Protein AF-A0A7Z2VZN0-F1 (afdb_monomer_lite)

Organism: NCBI:txid2728020

Radius of gyration: 28.48 Å; chains: 1; bounding box: 87×24×60 Å

Structure (mmCIF, N/CA/C/O backbone):
data_AF-A0A7Z2VZN0-F1
#
_entry.id   AF-A0A7Z2VZN0-F1
#
loop_
_atom_site.group_PDB
_atom_site.id
_atom_site.type_symbol
_atom_site.l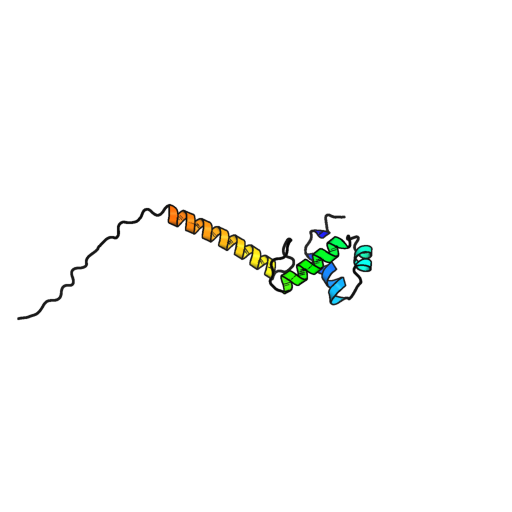abel_atom_id
_atom_site.label_alt_id
_atom_site.label_comp_id
_atom_site.label_asym_id
_atom_site.label_entity_id
_atom_site.label_seq_id
_atom_site.pdbx_PDB_ins_code
_atom_site.Cartn_x
_atom_site.Cartn_y
_atom_site.Cartn_z
_atom_site.occupancy
_atom_site.B_iso_or_equiv
_atom_site.auth_seq_id
_atom_site.auth_comp_id
_atom_site.auth_asym_id
_atom_site.auth_atom_id
_atom_site.pdbx_PDB_model_num
ATOM 1 N N . MET A 1 1 ? -19.571 9.594 -0.147 1.00 53.66 1 MET A N 1
ATOM 2 C CA . MET A 1 1 ? -18.312 9.443 0.620 1.00 53.66 1 MET A CA 1
ATOM 3 C C . MET A 1 1 ? -17.351 8.362 0.098 1.00 53.66 1 MET A C 1
ATOM 5 O O . MET A 1 1 ? -16.167 8.463 0.378 1.00 53.66 1 MET A O 1
ATOM 9 N N . LYS A 1 2 ? -17.766 7.440 -0.797 1.00 51.94 2 LYS A N 1
ATOM 10 C CA . LYS A 1 2 ? -16.884 6.445 -1.471 1.00 51.94 2 LYS A CA 1
ATOM 11 C C .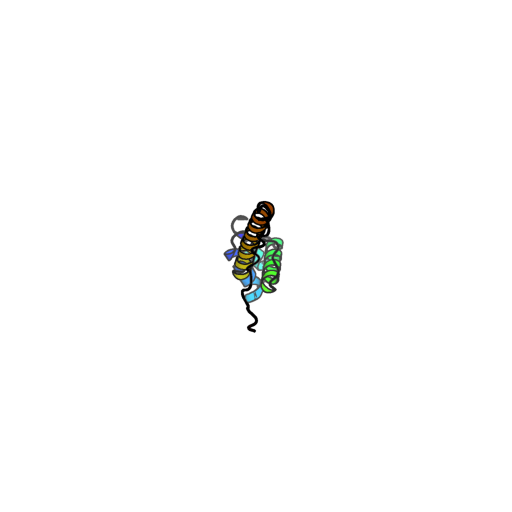 LYS A 1 2 ? -15.640 7.006 -2.201 1.00 51.94 2 LYS A C 1
ATOM 13 O O . LYS A 1 2 ? -14.748 6.241 -2.549 1.00 51.94 2 LYS A O 1
ATOM 18 N N . LYS A 1 3 ? -15.571 8.322 -2.442 1.00 55.47 3 LYS A N 1
ATOM 19 C CA . LYS A 1 3 ? -14.472 8.985 -3.168 1.00 55.47 3 LYS A CA 1
ATOM 20 C C . LYS A 1 3 ? -13.186 9.117 -2.332 1.00 55.47 3 LYS A C 1
ATOM 22 O O . LYS A 1 3 ? -12.102 9.099 -2.901 1.00 55.47 3 LYS A O 1
ATOM 27 N N . TYR A 1 4 ? -13.289 9.189 -1.000 1.00 61.59 4 TYR A N 1
ATOM 28 C CA . TYR A 1 4 ? -12.139 9.442 -0.118 1.00 61.59 4 TYR A CA 1
ATOM 29 C C . TYR A 1 4 ? -11.331 8.182 0.215 1.00 61.59 4 TYR A C 1
ATOM 31 O O . TYR A 1 4 ? -10.125 8.276 0.410 1.00 61.59 4 TYR A O 1
ATOM 39 N N . PHE A 1 5 ? -11.946 6.993 0.160 1.00 65.50 5 PHE A N 1
ATOM 40 C CA . PHE A 1 5 ? -11.242 5.726 0.404 1.00 65.50 5 PHE A CA 1
ATOM 41 C C . PHE A 1 5 ? -10.210 5.373 -0.676 1.00 65.50 5 PHE A C 1
ATOM 43 O O . PHE A 1 5 ? -9.383 4.493 -0.477 1.00 65.50 5 PHE A O 1
ATOM 50 N N . SER A 1 6 ? -10.225 6.051 -1.826 1.00 69.81 6 SER A N 1
ATOM 51 C CA . SER A 1 6 ? -9.164 5.885 -2.827 1.00 69.81 6 SER A CA 1
ATOM 52 C C . SER A 1 6 ? -7.878 6.622 -2.445 1.00 69.81 6 SER A C 1
ATOM 54 O O . SER A 1 6 ? -6.828 6.306 -2.995 1.00 69.81 6 SER A O 1
ATOM 56 N N . GLN A 1 7 ? -7.930 7.561 -1.490 1.00 80.50 7 GLN A N 1
ATOM 57 C CA . GLN A 1 7 ? -6.729 8.226 -1.002 1.00 80.50 7 GLN A CA 1
ATOM 58 C C . GLN A 1 7 ? -5.898 7.289 -0.131 1.00 80.50 7 GLN A C 1
ATOM 60 O O . GLN A 1 7 ? -6.382 6.663 0.811 1.00 80.50 7 GLN A O 1
ATOM 65 N N . ARG A 1 8 ? -4.606 7.238 -0.441 1.00 83.62 8 ARG A N 1
ATOM 66 C CA . ARG A 1 8 ? -3.628 6.400 0.247 1.00 83.62 8 ARG A CA 1
ATOM 67 C C . ARG A 1 8 ? -3.501 6.732 1.735 1.00 83.62 8 ARG A C 1
ATOM 69 O O . ARG A 1 8 ? -3.483 5.820 2.551 1.00 83.62 8 ARG A O 1
ATOM 76 N N . SER A 1 9 ? -3.457 8.018 2.079 1.00 84.12 9 SER A N 1
ATOM 77 C CA . SER A 1 9 ? -3.393 8.496 3.467 1.00 84.12 9 SER A CA 1
ATOM 78 C C . SER A 1 9 ? -4.544 7.949 4.311 1.00 84.12 9 SER A C 1
ATOM 80 O O . SER A 1 9 ? -4.333 7.476 5.420 1.00 84.12 9 SER A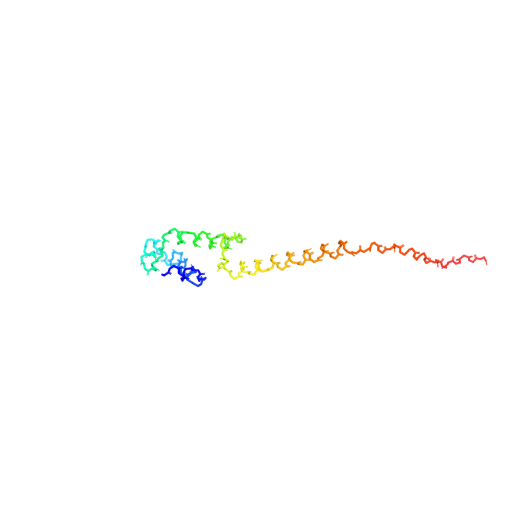 O 1
ATOM 82 N N . PHE A 1 10 ? -5.749 7.928 3.744 1.00 87.00 10 PHE A N 1
ATOM 83 C CA . PHE A 1 10 ? -6.934 7.410 4.416 1.00 87.00 10 PHE A CA 1
ATOM 84 C C . PHE A 1 10 ? -6.867 5.892 4.634 1.00 87.00 10 PHE A C 1
ATOM 86 O O . PHE A 1 10 ? -7.197 5.399 5.706 1.00 87.00 10 PHE A O 1
ATOM 93 N N . LYS A 1 11 ? -6.383 5.144 3.638 1.00 88.31 11 LYS A N 1
ATOM 94 C CA . LYS A 1 11 ? -6.156 3.696 3.754 1.00 88.31 11 LYS A CA 1
ATOM 95 C C . LYS A 1 11 ? -5.106 3.349 4.815 1.00 88.31 11 LYS A C 1
ATOM 97 O O . LYS A 1 11 ? -5.309 2.414 5.582 1.00 88.31 11 LYS A O 1
ATOM 102 N N . LEU A 1 12 ? -4.017 4.115 4.886 1.00 90.56 12 LEU A N 1
ATOM 103 C CA . LEU A 1 12 ? -2.988 3.936 5.913 1.00 90.56 12 LEU A CA 1
ATOM 104 C C . LEU A 1 12 ? -3.527 4.230 7.315 1.00 90.56 12 LEU A C 1
ATOM 106 O O . LEU A 1 12 ? -3.248 3.465 8.231 1.00 90.56 12 LEU A O 1
ATOM 110 N N . GLU A 1 13 ? -4.352 5.267 7.478 1.00 91.38 13 GLU A N 1
ATOM 111 C CA . GLU A 1 13 ? -4.964 5.580 8.775 1.00 91.38 13 GLU A CA 1
ATOM 112 C C . GLU A 1 13 ? -5.882 4.453 9.267 1.00 91.38 13 GLU A C 1
ATOM 114 O O . GLU A 1 13 ? -5.814 4.057 10.428 1.00 91.38 13 GLU A O 1
ATOM 119 N N . VAL A 1 14 ? -6.679 3.861 8.374 1.00 92.56 14 VAL A N 1
ATOM 120 C CA . VAL A 1 14 ? -7.518 2.694 8.696 1.00 92.56 14 VAL A CA 1
ATOM 121 C C . VAL A 1 14 ? -6.672 1.516 9.179 1.00 92.56 14 VAL A C 1
ATOM 123 O O . VAL A 1 14 ? -7.012 0.875 10.174 1.00 92.56 14 VAL A O 1
ATOM 126 N N . VAL A 1 15 ? -5.564 1.229 8.492 1.00 92.88 15 VAL A N 1
ATOM 127 C CA . VAL A 1 15 ? -4.638 0.165 8.898 1.00 92.88 15 VAL A CA 1
ATOM 128 C C . VAL A 1 15 ? -4.028 0.484 10.263 1.00 92.88 15 VAL A C 1
ATOM 130 O O . VAL A 1 15 ? -4.023 -0.389 11.128 1.00 92.88 15 VAL A O 1
ATOM 133 N N . ARG A 1 16 ? -3.602 1.731 10.491 1.00 93.38 16 ARG A N 1
ATOM 134 C CA . ARG A 1 16 ? -3.056 2.214 11.767 1.00 93.38 16 ARG A CA 1
ATOM 135 C C . ARG A 1 16 ? -4.033 2.000 12.923 1.00 93.38 16 ARG A C 1
ATOM 137 O O . ARG A 1 16 ? -3.671 1.442 13.955 1.00 93.38 16 ARG A O 1
ATOM 144 N N . MET A 1 17 ? -5.297 2.380 12.738 1.00 94.50 17 MET A N 1
ATOM 145 C CA . MET A 1 17 ? -6.358 2.198 13.734 1.00 94.50 17 MET A CA 1
ATOM 146 C C . MET A 1 17 ? -6.573 0.725 14.109 1.00 94.50 17 MET A C 1
ATOM 148 O O . MET A 1 17 ? -6.766 0.405 15.279 1.00 94.50 17 MET A O 1
ATOM 152 N N . VAL A 1 18 ? -6.527 -0.189 13.138 1.00 94.56 18 VAL A N 1
ATOM 153 C CA . VAL A 1 18 ? -6.761 -1.616 13.410 1.00 94.56 18 VAL A CA 1
ATOM 154 C C . VAL A 1 18 ? -5.512 -2.307 13.963 1.00 94.56 18 VAL A C 1
ATOM 156 O O . VAL A 1 18 ? -5.612 -3.082 14.910 1.00 94.56 18 VAL A O 1
ATOM 159 N N . LYS A 1 19 ? -4.337 -2.052 13.379 1.00 92.00 19 LYS A N 1
ATOM 160 C CA . LYS A 1 19 ? -3.094 -2.773 13.690 1.00 92.00 19 LYS A CA 1
ATOM 161 C C . LYS A 1 19 ? -2.327 -2.184 14.865 1.00 92.00 19 LYS A C 1
ATOM 163 O O . LYS A 1 19 ? -1.848 -2.945 15.696 1.00 92.00 19 LYS A O 1
ATOM 168 N N . GLU A 1 20 ? -2.208 -0.862 14.934 1.00 92.12 20 GLU A N 1
ATOM 169 C CA . GLU A 1 20 ? -1.429 -0.196 15.984 1.00 92.12 20 GLU A CA 1
ATOM 170 C C . GLU A 1 20 ? -2.298 0.139 17.196 1.00 92.12 20 GLU A C 1
ATOM 172 O O . GLU A 1 20 ? -1.875 -0.057 18.330 1.00 92.12 20 GLU A O 1
ATOM 177 N N . GLN A 1 21 ? -3.529 0.609 16.971 1.00 93.88 21 GLN A N 1
ATOM 178 C CA . GLN A 1 21 ? -4.441 0.994 18.059 1.00 93.88 21 GLN A CA 1
ATOM 179 C C . GLN A 1 21 ? -5.342 -0.163 18.527 1.00 93.88 21 GLN A C 1
ATOM 181 O O . GLN A 1 21 ? -6.046 -0.025 19.524 1.00 93.88 21 GLN A O 1
ATOM 186 N N . GLY A 1 22 ? -5.340 -1.301 17.822 1.00 93.12 22 GLY A N 1
ATOM 187 C CA . GLY A 1 22 ? -6.101 -2.497 18.200 1.00 93.12 22 GLY A CA 1
ATOM 188 C C . GLY A 1 22 ? -7.623 -2.342 18.109 1.00 93.12 22 GLY A C 1
ATOM 189 O O . GLY A 1 22 ? -8.359 -3.114 18.727 1.00 93.12 22 GLY A O 1
ATOM 190 N N . LEU A 1 23 ? -8.123 -1.347 17.368 1.00 95.19 23 LEU A N 1
ATOM 191 C CA . LEU A 1 23 ? -9.558 -1.112 17.232 1.00 95.19 23 LEU A CA 1
ATOM 192 C C . LEU A 1 23 ? -10.214 -2.201 16.377 1.00 95.19 23 LEU A C 1
ATOM 194 O O . LEU A 1 23 ? -9.670 -2.658 15.369 1.00 95.19 23 LEU A O 1
ATOM 198 N N . SER A 1 24 ? -11.433 -2.596 16.751 1.00 95.06 24 SER A N 1
ATOM 199 C CA . SER A 1 24 ? -12.182 -3.585 15.973 1.00 95.06 24 SER A CA 1
ATOM 200 C C . SER A 1 24 ? -12.580 -3.028 14.603 1.00 95.06 24 SER A C 1
ATOM 202 O O . SER A 1 24 ? -12.933 -1.856 14.463 1.00 95.06 24 SER A O 1
ATOM 204 N N . ILE A 1 25 ? -12.603 -3.892 13.585 1.00 93.19 25 ILE A N 1
ATOM 205 C CA . ILE A 1 25 ? -13.015 -3.514 12.223 1.00 93.19 25 ILE A CA 1
ATOM 206 C C . ILE A 1 25 ? -14.427 -2.909 12.221 1.00 93.19 25 ILE A C 1
ATOM 208 O O . ILE A 1 25 ? -14.683 -1.958 11.488 1.00 93.19 25 ILE A O 1
ATOM 212 N N . SER A 1 26 ? -15.334 -3.427 13.056 1.00 93.69 26 SER A N 1
ATOM 213 C CA . SER A 1 26 ? -16.695 -2.898 13.198 1.00 93.69 26 SER A CA 1
ATOM 214 C C . SER A 1 26 ? -16.701 -1.472 13.748 1.00 93.69 26 SER A C 1
ATOM 216 O O . SER A 1 26 ? -17.436 -0.631 13.239 1.00 93.69 26 SER A O 1
ATOM 218 N N . HIS A 1 27 ? -15.850 -1.179 14.736 1.00 93.50 27 HIS A N 1
ATOM 219 C CA . HIS A 1 27 ? -15.707 0.169 15.277 1.00 93.50 27 HIS A CA 1
ATOM 220 C C . HIS A 1 27 ? -15.138 1.132 14.227 1.00 93.50 27 HIS A C 1
ATOM 222 O O . HIS A 1 27 ? -15.720 2.181 13.977 1.00 93.50 27 HIS A O 1
ATOM 228 N N . VAL A 1 28 ? -14.061 0.750 13.533 1.00 93.31 28 VAL A N 1
ATOM 229 C CA . VAL A 1 28 ? -13.462 1.578 12.469 1.00 93.31 28 VAL A CA 1
ATOM 230 C C . VAL A 1 28 ? -14.445 1.807 11.314 1.00 93.31 28 VAL A C 1
ATOM 232 O O . VAL A 1 28 ? -14.524 2.909 10.777 1.00 93.31 28 VAL A O 1
ATOM 235 N N . SER A 1 29 ? -15.238 0.791 10.966 1.00 92.06 29 SER A N 1
ATOM 236 C CA . SER A 1 29 ? -16.292 0.877 9.950 1.00 92.06 29 SER A CA 1
ATOM 237 C C . SER A 1 29 ? -17.341 1.932 10.292 1.00 92.06 29 SER A C 1
ATOM 239 O O . SER A 1 29 ? -17.691 2.728 9.424 1.00 92.06 29 SER A O 1
ATOM 241 N N . GLN A 1 30 ? -17.793 1.971 11.547 1.00 91.38 30 GLN A N 1
ATOM 242 C CA . GLN A 1 30 ? -18.774 2.945 12.030 1.00 91.38 30 GLN A CA 1
ATOM 243 C C . GLN A 1 30 ? -18.178 4.351 12.149 1.00 91.38 30 GLN A C 1
ATOM 245 O O . GLN A 1 30 ? -18.796 5.316 11.713 1.00 91.38 30 GLN A O 1
ATOM 250 N N . THR A 1 31 ? -16.967 4.468 12.696 1.00 90.44 31 THR A N 1
ATOM 251 C CA . THR A 1 31 ? -16.304 5.759 12.925 1.00 90.44 31 THR A CA 1
ATOM 252 C C . THR A 1 31 ? -15.911 6.449 11.620 1.00 90.44 31 THR A C 1
ATOM 254 O O . THR A 1 31 ? -16.009 7.668 11.515 1.00 90.44 31 THR A O 1
ATOM 257 N N . MET A 1 32 ? -15.462 5.688 10.618 1.00 87.81 32 MET A N 1
ATOM 258 C CA . MET A 1 32 ? -14.963 6.243 9.355 1.00 87.81 32 MET A CA 1
ATOM 259 C C . MET A 1 32 ? -15.949 6.127 8.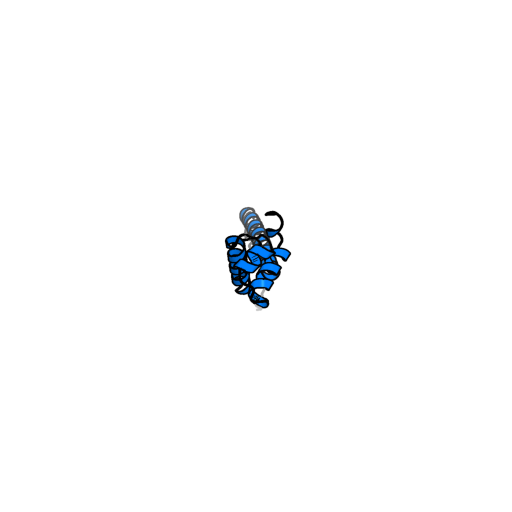181 1.00 87.81 32 MET A C 1
ATOM 261 O O . MET A 1 32 ? -15.606 6.539 7.072 1.00 87.81 32 MET A O 1
ATOM 265 N N . ASP A 1 33 ? -17.144 5.567 8.400 1.00 88.25 33 ASP A N 1
ATOM 266 C CA . ASP A 1 33 ? -18.155 5.284 7.364 1.00 88.25 33 ASP A CA 1
ATOM 267 C C . ASP A 1 33 ? -17.584 4.475 6.177 1.00 88.25 33 ASP A C 1
ATOM 269 O O . ASP A 1 33 ? -17.752 4.791 4.995 1.00 88.25 33 ASP A O 1
ATOM 273 N N . ILE A 1 34 ? -16.836 3.413 6.492 1.00 87.88 34 ILE A N 1
ATOM 274 C CA . ILE A 1 34 ? -16.196 2.536 5.500 1.00 87.88 34 ILE A CA 1
ATOM 275 C C . ILE A 1 34 ? -16.820 1.150 5.587 1.00 87.88 34 ILE A C 1
ATOM 277 O O . ILE A 1 34 ? -16.961 0.588 6.668 1.00 87.88 34 ILE A O 1
ATOM 281 N N . GLY A 1 35 ? -17.128 0.541 4.442 1.00 89.88 35 GLY A N 1
ATOM 282 C CA . GLY A 1 35 ? -17.594 -0.844 4.411 1.00 89.88 35 GLY A CA 1
ATOM 283 C C . GLY A 1 35 ? -16.544 -1.823 4.952 1.00 89.88 35 GLY A C 1
ATOM 284 O O . GLY A 1 35 ? -15.381 -1.783 4.551 1.00 89.88 35 GLY A O 1
ATOM 285 N N . VAL A 1 36 ? -16.970 -2.761 5.799 1.00 91.62 36 VAL A N 1
ATOM 286 C CA . VAL A 1 36 ? -16.119 -3.795 6.426 1.00 91.62 36 VAL A CA 1
ATOM 287 C C . VAL A 1 36 ? -15.239 -4.535 5.411 1.00 91.62 36 VAL A C 1
ATOM 289 O O . VAL A 1 36 ? -14.051 -4.748 5.649 1.00 91.62 36 VAL A O 1
ATOM 292 N N . THR A 1 37 ? -15.786 -4.888 4.244 1.00 90.94 37 THR A N 1
ATOM 293 C CA . THR A 1 37 ? -15.039 -5.565 3.170 1.00 90.94 37 THR A CA 1
ATOM 294 C C . THR A 1 37 ? -13.895 -4.712 2.622 1.00 90.94 37 THR A C 1
ATOM 296 O O . THR A 1 37 ? -12.840 -5.242 2.286 1.00 90.94 37 THR A O 1
ATOM 299 N N . ALA A 1 38 ? -14.083 -3.393 2.534 1.00 89.25 38 ALA A N 1
ATOM 300 C CA . ALA A 1 38 ? -13.042 -2.482 2.074 1.00 89.25 38 ALA A CA 1
ATOM 301 C C . ALA A 1 38 ? -11.913 -2.365 3.107 1.00 89.25 38 ALA A C 1
ATOM 303 O O . ALA A 1 38 ? -10.747 -2.385 2.721 1.00 89.25 38 ALA A O 1
ATOM 304 N N . ILE A 1 39 ? -12.248 -2.329 4.403 1.00 91.38 39 ILE A N 1
ATOM 305 C CA . ILE A 1 39 ? -11.257 -2.339 5.490 1.00 91.38 39 ILE A CA 1
ATOM 306 C C . ILE A 1 39 ? -10.426 -3.626 5.448 1.00 91.38 39 ILE A C 1
ATOM 308 O O . ILE A 1 39 ? -9.202 -3.553 5.450 1.00 91.38 39 ILE A O 1
ATOM 312 N N . ARG A 1 40 ? -11.072 -4.795 5.335 1.00 92.00 40 ARG A N 1
ATOM 313 C CA . ARG A 1 40 ? -10.369 -6.089 5.240 1.00 92.00 40 ARG A CA 1
ATOM 314 C C . ARG A 1 40 ? -9.377 -6.122 4.079 1.00 92.00 40 ARG A C 1
ATOM 316 O O . ARG A 1 40 ? -8.197 -6.362 4.302 1.00 92.00 40 ARG A O 1
ATOM 323 N N . ARG A 1 41 ? -9.827 -5.753 2.875 1.00 91.38 41 ARG A N 1
ATOM 324 C CA . ARG A 1 41 ? -8.959 -5.668 1.687 1.00 91.38 41 ARG A CA 1
ATOM 325 C C . ARG A 1 41 ? -7.797 -4.694 1.865 1.00 91.38 41 ARG A C 1
ATOM 327 O O . ARG A 1 41 ? -6.731 -4.905 1.305 1.00 91.38 41 ARG A O 1
ATOM 334 N N . CYS A 1 42 ? -8.002 -3.605 2.603 1.00 90.81 42 CYS A N 1
ATOM 335 C CA . CYS A 1 42 ? -6.947 -2.636 2.884 1.00 90.81 42 CYS A CA 1
ATOM 336 C C . CYS A 1 42 ? -5.851 -3.220 3.773 1.00 90.81 42 CYS A C 1
ATOM 338 O O . CYS A 1 42 ? -4.673 -2.971 3.533 1.00 90.81 42 CYS A O 1
ATOM 340 N N . ILE A 1 43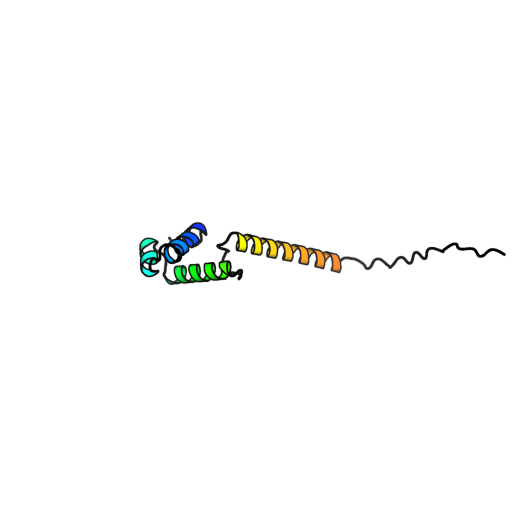 ? -6.247 -3.991 4.785 1.00 91.44 43 ILE A N 1
ATOM 341 C CA . ILE A 1 43 ? -5.320 -4.659 5.697 1.00 91.44 43 ILE A CA 1
ATOM 342 C C . ILE A 1 43 ? -4.549 -5.747 4.947 1.00 91.44 43 ILE A C 1
ATOM 344 O O . ILE A 1 43 ? -3.327 -5.745 4.998 1.00 91.44 43 ILE A O 1
ATOM 348 N N . GLU A 1 44 ? -5.246 -6.599 4.191 1.00 91.44 44 GLU A N 1
ATOM 349 C CA . GLU A 1 44 ? -4.630 -7.651 3.366 1.00 91.44 44 GLU A CA 1
ATOM 350 C C . GLU A 1 44 ? -3.603 -7.070 2.380 1.00 91.44 44 GLU A C 1
ATOM 352 O O . GLU A 1 44 ? -2.486 -7.568 2.273 1.00 91.44 44 GLU A O 1
ATOM 357 N N . GLN A 1 45 ? -3.954 -5.973 1.698 1.00 90.88 45 GLN A N 1
ATOM 358 C CA . GLN A 1 45 ? -3.040 -5.252 0.808 1.00 90.88 45 GLN A CA 1
ATOM 359 C C . GLN A 1 45 ? -1.800 -4.753 1.560 1.00 90.88 45 GLN A C 1
ATOM 361 O O . GLN A 1 45 ? -0.686 -4.933 1.081 1.00 90.88 45 GLN A O 1
ATOM 366 N N . TYR A 1 46 ? -1.982 -4.110 2.716 1.00 91.50 46 TYR A N 1
ATOM 367 C CA . TYR A 1 46 ? -0.867 -3.583 3.500 1.00 91.50 46 TYR A CA 1
ATOM 368 C C . TYR A 1 46 ? 0.066 -4.698 3.983 1.00 91.50 46 TYR A C 1
ATOM 370 O O . TYR A 1 46 ? 1.279 -4.566 3.881 1.00 91.50 46 TYR A O 1
ATOM 378 N N . GLU A 1 47 ? -0.480 -5.819 4.456 1.00 90.69 47 GLU A N 1
ATOM 379 C CA . GLU A 1 47 ? 0.320 -6.970 4.881 1.00 90.69 47 GLU A CA 1
ATOM 380 C C . GLU A 1 47 ? 1.100 -7.602 3.727 1.00 90.69 47 GLU A C 1
ATOM 382 O O . GLU A 1 47 ? 2.261 -7.962 3.916 1.00 90.69 47 GLU A O 1
ATOM 387 N N . ALA A 1 48 ? 0.492 -7.708 2.543 1.00 90.25 48 ALA A N 1
ATOM 388 C CA . ALA A 1 48 ? 1.173 -8.192 1.347 1.00 90.25 48 ALA A CA 1
ATOM 389 C C . ALA A 1 48 ? 2.346 -7.276 0.966 1.00 90.25 48 ALA A C 1
ATOM 391 O O . ALA A 1 48 ? 3.457 -7.754 0.747 1.00 90.25 48 ALA A O 1
ATOM 392 N N . GLU A 1 49 ? 2.131 -5.959 0.965 1.00 90.81 49 GLU A N 1
ATOM 393 C CA . GLU A 1 49 ? 3.181 -4.985 0.649 1.00 90.81 49 GLU A CA 1
ATOM 394 C C . GLU A 1 49 ? 4.310 -4.983 1.690 1.00 90.81 49 GLU A C 1
ATOM 396 O O . GLU A 1 49 ? 5.476 -4.891 1.320 1.00 90.81 49 GLU A O 1
ATOM 401 N N . GLN A 1 50 ? 4.002 -5.168 2.979 1.00 88.31 50 GLN A N 1
ATOM 402 C CA . GLN A 1 50 ? 5.020 -5.339 4.027 1.00 88.31 50 GLN A CA 1
ATOM 403 C C . GLN A 1 50 ? 5.849 -6.622 3.860 1.00 88.31 50 GLN A C 1
ATOM 405 O O . GLN A 1 50 ? 6.963 -6.704 4.369 1.00 88.31 50 GLN A O 1
ATOM 410 N N . GLN A 1 51 ? 5.319 -7.623 3.155 1.00 88.56 51 GLN A N 1
ATOM 411 C CA . GLN A 1 51 ? 6.030 -8.851 2.787 1.00 88.56 51 GLN A CA 1
ATOM 412 C C . GLN A 1 51 ? 6.749 -8.728 1.432 1.00 88.56 51 GLN A C 1
ATOM 414 O O . GLN A 1 51 ? 7.266 -9.720 0.919 1.00 88.56 51 GLN A O 1
ATOM 419 N N . GLY A 1 52 ? 6.763 -7.534 0.828 1.00 84.75 52 GLY A N 1
ATOM 420 C CA . GLY A 1 52 ? 7.336 -7.291 -0.495 1.00 84.75 52 GLY A CA 1
ATOM 421 C C . GLY A 1 52 ? 6.529 -7.907 -1.642 1.00 84.75 52 GLY A C 1
ATOM 422 O O . GLY A 1 52 ? 7.041 -8.036 -2.754 1.00 84.75 52 GLY A O 1
ATOM 423 N N . GLN A 1 53 ? 5.282 -8.322 -1.396 1.00 86.25 53 GLN A N 1
ATOM 424 C CA . GLN A 1 53 ? 4.408 -8.834 -2.443 1.00 86.25 53 GLN A CA 1
ATOM 425 C C . GLN A 1 53 ? 3.659 -7.697 -3.147 1.00 86.25 53 GLN A C 1
ATOM 427 O O . GLN A 1 53 ? 3.213 -6.741 -2.504 1.00 86.25 53 GLN A O 1
ATOM 432 N N . PRO A 1 54 ? 3.450 -7.806 -4.472 1.00 78.12 54 PRO A N 1
ATOM 433 C CA . PRO A 1 54 ? 2.644 -6.843 -5.197 1.00 78.12 54 PRO A CA 1
ATOM 434 C C . PRO A 1 54 ? 1.189 -6.937 -4.737 1.00 78.12 54 PRO A C 1
ATOM 436 O O . PRO A 1 54 ? 0.510 -7.940 -4.952 1.00 78.12 54 PRO A O 1
ATOM 439 N N . GLY A 1 55 ? 0.700 -5.876 -4.101 1.00 77.38 55 GLY A N 1
ATOM 440 C CA . GLY A 1 55 ? -0.703 -5.786 -3.729 1.00 77.38 55 GLY A CA 1
ATOM 441 C C . GLY A 1 55 ? -1.639 -5.753 -4.952 1.00 77.38 55 GLY A C 1
ATOM 442 O O . GLY A 1 55 ? -1.266 -5.332 -6.044 1.00 77.38 55 GLY A O 1
ATOM 443 N N . ILE A 1 56 ? -2.894 -6.159 -4.752 1.00 73.88 56 ILE A N 1
ATOM 444 C CA . ILE A 1 56 ? -3.969 -6.222 -5.759 1.00 73.88 56 ILE A CA 1
ATOM 445 C C . ILE A 1 56 ? -4.318 -4.823 -6.314 1.00 73.88 56 ILE A C 1
ATOM 447 O O . ILE A 1 56 ? -4.760 -4.682 -7.455 1.00 73.88 56 ILE A O 1
ATOM 451 N N . GLY A 1 57 ? -4.174 -3.779 -5.491 1.00 78.50 57 GLY A N 1
ATOM 452 C CA . GLY A 1 57 ? -4.561 -2.403 -5.810 1.00 78.50 57 GLY A CA 1
ATOM 453 C C . GLY A 1 57 ? -3.407 -1.436 -6.091 1.00 78.50 57 GLY A C 1
ATOM 454 O O . GLY A 1 57 ? -2.278 -1.814 -6.384 1.00 78.50 57 GLY A O 1
ATOM 455 N N . GLN A 1 58 ? -3.710 -0.137 -5.994 1.00 81.38 58 GLN A N 1
ATOM 456 C CA . GLN A 1 58 ? -2.668 0.888 -5.991 1.00 81.38 58 GLN A CA 1
ATOM 457 C C . GLN A 1 58 ? -1.784 0.750 -4.740 1.00 81.38 58 GLN A C 1
ATOM 459 O O . GLN A 1 58 ? -2.345 0.613 -3.649 1.00 81.38 58 GLN A O 1
ATOM 464 N N . PRO A 1 59 ? -0.453 0.855 -4.896 1.00 83.12 59 PRO A N 1
ATOM 465 C CA . PRO A 1 59 ? 0.489 0.669 -3.802 1.00 83.12 59 PRO A CA 1
ATOM 466 C C . PRO A 1 59 ? 0.265 1.630 -2.625 1.00 83.12 59 PRO A C 1
ATOM 468 O O . PRO A 1 59 ? 0.125 2.846 -2.816 1.00 83.12 59 PRO A O 1
ATOM 471 N N . LEU A 1 60 ? 0.237 1.068 -1.414 1.00 83.62 60 LEU A N 1
ATOM 472 C CA . LEU A 1 60 ? 0.060 1.753 -0.131 1.00 83.62 60 LEU A CA 1
ATOM 473 C C . LEU A 1 60 ? 1.376 2.097 0.565 1.00 83.62 60 LEU A C 1
ATOM 475 O O . LEU A 1 60 ? 1.382 3.016 1.386 1.00 83.62 60 LEU A O 1
ATOM 479 N N . THR A 1 61 ? 2.478 1.420 0.270 1.00 85.50 61 THR A N 1
ATOM 480 C CA . THR A 1 61 ? 3.813 1.704 0.810 1.00 85.50 61 THR A CA 1
ATOM 481 C C . THR A 1 61 ? 4.660 2.457 -0.224 1.00 85.50 61 THR A C 1
ATOM 483 O O . THR A 1 61 ? 4.442 2.332 -1.432 1.00 85.50 61 THR A O 1
ATOM 486 N N . PRO A 1 62 ? 5.582 3.340 0.215 1.00 83.88 62 PRO A N 1
ATOM 487 C CA . PRO A 1 62 ? 6.403 4.111 -0.721 1.00 83.88 62 PRO A CA 1
ATOM 488 C C . PRO A 1 62 ? 7.359 3.182 -1.476 1.00 83.88 62 PRO A C 1
ATOM 490 O O . PRO A 1 62 ? 7.632 3.385 -2.653 1.00 83.88 62 PRO A O 1
ATOM 493 N N . GLU A 1 63 ? 7.781 2.110 -0.815 1.00 85.25 63 GLU A N 1
ATOM 494 C CA . GLU A 1 63 ? 8.549 1.028 -1.410 1.00 85.25 63 GLU A CA 1
ATOM 495 C C . GLU A 1 63 ? 7.787 0.357 -2.557 1.00 85.25 63 GLU A C 1
ATOM 497 O O . GLU A 1 63 ? 8.295 0.321 -3.677 1.00 85.25 63 GLU A O 1
ATOM 502 N N . GLN A 1 64 ? 6.531 -0.059 -2.349 1.00 87.00 64 GLN A N 1
ATOM 503 C CA . GLN A 1 64 ? 5.751 -0.683 -3.421 1.00 87.00 64 GLN A CA 1
ATOM 504 C C . GLN A 1 64 ? 5.445 0.292 -4.571 1.00 87.00 64 GLN A C 1
ATOM 506 O O . GLN A 1 64 ? 5.301 -0.125 -5.724 1.00 87.00 64 GLN A O 1
ATOM 511 N N . GLN A 1 65 ? 5.370 1.599 -4.295 1.00 86.00 65 GLN A N 1
ATOM 512 C CA . GLN A 1 65 ? 5.281 2.614 -5.348 1.00 86.00 65 GLN A CA 1
ATOM 513 C C . GLN A 1 65 ? 6.537 2.643 -6.214 1.00 86.00 65 GLN A C 1
ATOM 515 O O . GLN A 1 65 ? 6.424 2.593 -7.438 1.00 86.00 65 GLN A O 1
ATOM 520 N N . HIS A 1 66 ? 7.713 2.692 -5.587 1.00 88.50 66 HIS A N 1
ATOM 521 C CA . HIS A 1 66 ? 8.981 2.674 -6.306 1.00 88.50 66 HIS A CA 1
ATOM 522 C C . HIS A 1 66 ? 9.165 1.380 -7.095 1.00 88.50 66 HIS A C 1
ATOM 524 O O . HIS A 1 66 ? 9.528 1.448 -8.264 1.00 88.50 66 HIS A O 1
ATOM 530 N N . ILE A 1 67 ? 8.841 0.219 -6.513 1.00 89.56 67 ILE A N 1
ATOM 531 C CA . ILE A 1 67 ? 8.892 -1.071 -7.218 1.00 89.56 67 ILE A CA 1
ATOM 532 C C . ILE A 1 67 ? 8.047 -1.004 -8.490 1.00 89.56 67 ILE A C 1
ATOM 534 O O . ILE A 1 67 ? 8.541 -1.282 -9.579 1.00 89.56 67 ILE A O 1
ATOM 538 N N . ARG A 1 68 ? 6.794 -0.551 -8.382 1.00 88.25 68 ARG A N 1
ATOM 539 C CA . ARG A 1 68 ? 5.887 -0.470 -9.531 1.00 88.25 68 ARG A CA 1
ATOM 540 C C . ARG A 1 68 ? 6.374 0.505 -10.605 1.00 88.25 68 ARG A C 1
ATOM 542 O O . ARG A 1 68 ? 6.208 0.236 -11.793 1.00 88.25 68 ARG A O 1
ATOM 549 N N . GLN A 1 69 ? 6.948 1.635 -10.198 1.00 90.62 69 GLN A N 1
ATOM 550 C CA . GLN A 1 69 ? 7.520 2.606 -11.126 1.00 90.62 69 GLN A CA 1
ATOM 551 C C . GLN A 1 69 ? 8.728 2.019 -11.865 1.00 90.62 69 GLN A C 1
ATOM 553 O O . GLN A 1 69 ? 8.775 2.060 -13.094 1.00 90.62 69 GLN A O 1
ATOM 558 N N . LEU A 1 70 ? 9.645 1.385 -11.136 1.00 93.50 70 LEU A N 1
ATOM 559 C CA . LEU A 1 70 ? 10.812 0.726 -11.713 1.00 93.50 70 LEU A CA 1
ATOM 560 C C . LEU A 1 70 ? 10.417 -0.420 -12.648 1.00 93.50 70 LEU A C 1
ATOM 562 O O . LEU A 1 70 ? 11.004 -0.565 -13.715 1.00 93.50 70 LEU A O 1
ATOM 566 N N . GLU A 1 71 ? 9.402 -1.215 -12.307 1.00 91.69 71 GLU A N 1
ATOM 567 C CA . GLU A 1 71 ? 8.875 -2.262 -13.189 1.00 91.69 71 GLU A CA 1
ATOM 568 C C . GLU A 1 71 ? 8.310 -1.692 -14.497 1.00 91.69 71 GLU A C 1
ATOM 570 O O . GLU A 1 71 ? 8.477 -2.292 -15.565 1.00 91.69 71 GLU A O 1
ATOM 575 N N . GLN A 1 72 ? 7.647 -0.534 -14.433 1.00 91.69 72 GLN A N 1
ATOM 576 C CA . GLN A 1 72 ? 7.122 0.149 -15.611 1.00 91.69 72 GLN A CA 1
ATOM 577 C C . GLN A 1 72 ? 8.253 0.683 -16.497 1.00 91.69 72 GLN A C 1
ATOM 579 O O . GLN A 1 72 ? 8.237 0.453 -17.707 1.00 91.69 72 GLN A O 1
ATOM 584 N N . GLU A 1 73 ? 9.255 1.328 -15.902 1.00 93.88 73 GLU A N 1
ATOM 585 C CA . GLU A 1 73 ? 10.447 1.805 -16.608 1.00 93.88 73 GLU A CA 1
ATOM 586 C C . GLU A 1 73 ? 11.226 0.643 -17.236 1.00 93.88 73 GLU A C 1
ATOM 588 O O . GLU A 1 73 ? 11.570 0.688 -18.416 1.00 93.88 73 GLU A O 1
ATOM 593 N N . ASN A 1 74 ? 11.428 -0.455 -16.503 1.00 95.81 74 ASN A N 1
ATOM 594 C CA . ASN A 1 74 ? 12.128 -1.636 -17.009 1.00 95.81 74 ASN A CA 1
ATOM 595 C C . ASN A 1 74 ? 11.391 -2.256 -18.203 1.00 95.81 74 ASN A C 1
ATOM 597 O O . ASN A 1 74 ? 12.016 -2.658 -19.184 1.00 95.81 74 ASN A O 1
ATOM 601 N N . ARG A 1 75 ? 10.055 -2.304 -18.147 1.00 93.81 75 ARG A N 1
ATOM 602 C CA . ARG A 1 75 ? 9.225 -2.773 -19.261 1.00 93.81 75 ARG A CA 1
ATOM 603 C C . ARG A 1 75 ? 9.391 -1.891 -20.495 1.00 93.81 75 ARG A C 1
ATOM 605 O O . ARG A 1 75 ? 9.528 -2.432 -21.591 1.00 93.81 75 ARG A O 1
ATOM 612 N N . GLN A 1 76 ? 9.400 -0.570 -20.319 1.00 93.44 76 GLN A N 1
ATOM 613 C CA . GLN A 1 76 ? 9.614 0.368 -21.418 1.00 93.44 76 GLN A CA 1
ATOM 614 C C . GLN A 1 76 ? 11.000 0.172 -22.040 1.00 93.44 76 GLN A C 1
ATOM 616 O O . GLN A 1 76 ? 11.103 -0.072 -23.237 1.00 93.44 76 GLN A O 1
ATOM 621 N N . LEU A 1 77 ? 12.051 0.144 -21.217 1.00 93.31 77 LEU A N 1
ATOM 622 C CA . LEU A 1 77 ? 13.425 -0.059 -21.679 1.00 93.31 77 LEU A CA 1
ATOM 623 C C . LEU A 1 77 ? 13.602 -1.388 -22.427 1.00 93.31 77 LEU A C 1
ATOM 625 O O . LEU A 1 77 ? 14.268 -1.437 -23.460 1.00 93.31 77 LEU A O 1
ATOM 629 N N . ARG A 1 78 ? 12.990 -2.475 -21.939 1.00 91.88 78 ARG A N 1
ATOM 630 C CA . ARG A 1 78 ? 13.006 -3.776 -22.628 1.00 91.88 78 ARG A CA 1
ATOM 631 C C . ARG A 1 78 ? 12.328 -3.701 -23.992 1.00 91.88 78 ARG A C 1
ATOM 633 O O . ARG A 1 78 ? 12.881 -4.210 -24.962 1.00 91.88 78 ARG A O 1
ATOM 640 N N . SER A 1 79 ? 11.176 -3.035 -24.070 1.00 89.62 79 SER A N 1
ATOM 641 C CA . SER A 1 79 ? 10.476 -2.806 -25.335 1.00 89.62 79 SER A CA 1
ATOM 642 C C . SER A 1 79 ? 11.344 -2.020 -26.321 1.00 89.62 79 SER A C 1
ATOM 644 O O . SER A 1 79 ? 11.457 -2.405 -27.484 1.00 89.62 79 SER A O 1
ATOM 646 N N . ASP A 1 80 ? 12.004 -0.958 -25.861 1.00 88.50 80 ASP A N 1
ATOM 647 C CA . ASP A 1 80 ? 12.860 -0.122 -26.705 1.00 88.50 80 ASP A CA 1
ATOM 648 C C . ASP A 1 80 ? 14.068 -0.915 -27.236 1.00 88.50 80 ASP A C 1
ATOM 650 O O . ASP A 1 80 ? 14.391 -0.853 -28.425 1.00 88.50 80 ASP A O 1
ATOM 654 N N . VAL A 1 81 ? 14.698 -1.739 -26.389 1.00 89.81 81 VAL A N 1
ATOM 655 C CA . VAL A 1 81 ? 15.782 -2.650 -26.797 1.00 89.81 81 VAL A CA 1
ATOM 656 C C . VAL A 1 81 ? 15.303 -3.670 -27.830 1.00 89.81 81 VAL A C 1
ATOM 658 O O . VAL A 1 81 ? 16.017 -3.931 -28.800 1.00 89.81 81 VAL A O 1
ATOM 661 N N . ASP A 1 82 ? 14.116 -4.248 -27.651 1.00 87.94 82 ASP A N 1
ATOM 662 C CA . ASP A 1 82 ? 13.559 -5.224 -28.590 1.00 87.94 82 ASP A CA 1
ATOM 663 C C . ASP A 1 82 ? 13.259 -4.595 -29.957 1.00 87.94 82 ASP A C 1
ATOM 665 O O . ASP A 1 82 ? 13.528 -5.209 -30.996 1.00 87.94 82 ASP A O 1
ATOM 669 N N . VAL A 1 83 ? 12.777 -3.348 -29.978 1.00 84.00 83 VAL A N 1
ATOM 670 C CA . VAL A 1 83 ? 12.622 -2.566 -31.211 1.00 84.00 83 VAL A CA 1
ATOM 671 C C . VAL A 1 83 ? 13.984 -2.342 -31.867 1.00 84.00 83 VAL A C 1
ATOM 673 O O . VAL A 1 83 ? 14.144 -2.665 -33.044 1.00 84.00 83 VAL A O 1
ATOM 676 N N . LEU A 1 84 ? 14.991 -1.866 -31.131 1.00 76.75 84 LEU A N 1
ATOM 677 C CA . LEU A 1 84 ? 16.326 -1.612 -31.686 1.00 76.75 84 LEU A CA 1
ATOM 678 C C . LEU A 1 84 ? 16.999 -2.884 -32.219 1.00 76.75 84 LEU A C 1
ATOM 680 O O . LEU A 1 84 ? 17.639 -2.847 -33.269 1.00 76.75 84 LEU A O 1
ATOM 684 N N . LYS A 1 85 ? 16.829 -4.026 -31.544 1.00 74.69 85 LYS A N 1
ATOM 685 C CA . LYS A 1 85 ? 17.341 -5.321 -32.015 1.00 74.69 85 LYS A CA 1
ATOM 686 C C . LYS A 1 85 ? 16.672 -5.776 -33.309 1.00 74.69 85 LYS A C 1
ATOM 688 O O . LYS A 1 85 ? 17.371 -6.260 -34.192 1.00 74.69 85 LYS A O 1
ATOM 693 N N . LYS A 1 86 ? 15.352 -5.605 -33.443 1.00 73.75 86 LYS A N 1
ATOM 694 C CA . LYS A 1 86 ? 14.613 -5.952 -34.672 1.00 73.75 86 LYS A CA 1
ATOM 695 C C . LYS A 1 86 ? 15.016 -5.108 -35.879 1.00 73.75 86 LYS A C 1
ATOM 697 O O . LYS A 1 86 ? 14.971 -5.608 -36.996 1.00 73.75 86 LYS A O 1
ATOM 702 N N . HIS A 1 87 ? 15.396 -3.852 -35.659 1.00 67.25 87 HIS A N 1
ATOM 703 C CA . HIS A 1 87 ? 15.708 -2.910 -36.735 1.00 67.25 87 HIS A CA 1
ATOM 704 C C . HIS A 1 87 ? 17.201 -2.760 -37.010 1.00 67.25 87 HIS A C 1
ATOM 706 O O . HIS A 1 87 ? 17.559 -2.025 -37.925 1.00 67.25 87 HIS A O 1
ATOM 712 N N . ARG A 1 88 ? 18.083 -3.429 -36.255 1.00 60.03 88 ARG A N 1
ATOM 713 C CA . ARG A 1 88 ? 19.513 -3.439 -36.567 1.00 60.03 88 ARG A CA 1
ATOM 714 C C . ARG A 1 88 ? 19.708 -4.315 -37.816 1.00 60.03 88 ARG A C 1
ATOM 716 O O . ARG A 1 88 ? 19.580 -5.535 -37.696 1.00 60.03 88 ARG A O 1
ATOM 723 N N . PRO A 1 89 ? 20.035 -3.750 -38.996 1.00 59.00 89 PRO A N 1
ATOM 724 C CA . PRO A 1 89 ? 20.509 -4.570 -40.101 1.00 59.00 89 PRO A CA 1
ATOM 725 C C . PRO A 1 89 ? 21.774 -5.254 -39.587 1.00 59.00 89 PRO A C 1
ATOM 727 O O . PRO A 1 89 ? 22.585 -4.605 -38.920 1.00 59.00 89 PRO A O 1
ATOM 730 N N . SER A 1 90 ? 21.941 -6.552 -39.828 1.00 61.50 90 SER A N 1
ATOM 731 C CA . SER A 1 90 ? 23.212 -7.217 -39.553 1.00 61.50 90 SER A CA 1
ATOM 732 C C . SER A 1 90 ? 24.306 -6.435 -40.279 1.00 61.50 90 SER A C 1
ATOM 734 O O . SER A 1 90 ? 24.402 -6.500 -41.503 1.00 61.50 90 SER A O 1
ATOM 736 N N . LEU A 1 91 ? 25.088 -5.641 -39.544 1.00 59.56 91 LEU A N 1
ATOM 737 C CA . LEU A 1 91 ? 26.312 -5.066 -40.080 1.00 59.56 91 LEU A CA 1
ATOM 738 C C . LEU A 1 91 ? 27.153 -6.264 -40.535 1.00 59.56 91 LEU A C 1
ATOM 740 O O . LEU A 1 91 ? 27.357 -7.171 -39.719 1.00 59.56 91 LEU A O 1
ATOM 744 N N . PRO A 1 92 ? 27.576 -6.335 -41.811 1.00 54.59 92 PRO A N 1
ATOM 745 C CA . PRO A 1 92 ? 28.461 -7.403 -42.236 1.00 54.59 92 PRO A CA 1
ATOM 746 C C . PRO A 1 92 ? 29.690 -7.350 -41.333 1.00 54.59 92 PRO A C 1
ATOM 748 O O . PRO A 1 92 ? 30.249 -6.275 -41.102 1.00 54.59 92 PRO A O 1
ATOM 751 N N . ALA A 1 93 ? 30.055 -8.499 -40.765 1.00 57.00 93 ALA A N 1
ATOM 752 C CA . ALA A 1 93 ? 31.273 -8.636 -39.990 1.00 57.00 93 ALA A CA 1
ATOM 753 C C . ALA A 1 93 ? 32.435 -8.210 -40.893 1.00 57.00 93 ALA A C 1
ATOM 755 O O . ALA A 1 93 ? 32.815 -8.920 -41.819 1.00 57.00 93 ALA A O 1
ATOM 756 N N . SER A 1 94 ? 32.934 -6.997 -40.670 1.00 51.62 94 SER A N 1
ATOM 757 C CA . SER A 1 94 ? 34.136 -6.493 -41.311 1.00 51.62 94 SER A CA 1
ATOM 758 C C . SER A 1 94 ? 35.299 -7.330 -40.791 1.00 51.62 94 SER A C 1
ATOM 760 O O . SER A 1 94 ? 35.852 -7.026 -39.735 1.00 51.62 94 SER A O 1
ATOM 762 N N . SER A 1 95 ? 35.651 -8.390 -41.518 1.00 53.78 95 SER A N 1
ATOM 763 C CA . SER A 1 95 ? 36.943 -9.063 -41.408 1.00 53.78 95 SER A CA 1
ATOM 764 C C . SER A 1 95 ? 38.033 -8.078 -41.824 1.00 53.78 95 SER A C 1
ATOM 766 O O . SER A 1 95 ? 38.488 -8.076 -42.962 1.00 53.78 95 SER A O 1
ATOM 768 N N . SER A 1 96 ? 38.440 -7.193 -40.919 1.00 49.94 96 SER A N 1
ATOM 769 C CA . SER A 1 96 ? 39.739 -6.542 -41.033 1.00 49.94 96 SER A CA 1
ATOM 770 C C . SER A 1 96 ? 40.773 -7.523 -40.490 1.00 49.94 96 SER A C 1
ATOM 772 O O . SER A 1 96 ? 41.131 -7.473 -39.312 1.00 49.94 96 SER A O 1
ATOM 774 N N . GLU A 1 97 ? 41.194 -8.461 -41.338 1.00 50.22 97 GLU A N 1
ATOM 775 C CA . GLU A 1 97 ? 42.444 -9.189 -41.139 1.00 50.22 97 GLU A CA 1
ATOM 776 C C . GLU A 1 97 ? 43.571 -8.150 -41.091 1.00 50.22 97 GLU A C 1
ATOM 778 O O . GLU A 1 97 ? 43.893 -7.506 -42.089 1.00 50.22 97 GLU A O 1
ATOM 783 N N . LEU A 1 98 ? 44.128 -7.921 -39.903 1.00 58.31 98 LEU A N 1
ATOM 784 C CA . LEU A 1 98 ? 45.360 -7.155 -39.751 1.00 58.31 98 LEU A CA 1
ATOM 785 C C . LEU A 1 98 ? 46.523 -8.081 -40.133 1.00 58.31 98 LEU A C 1
ATOM 787 O O . LEU A 1 98 ? 46.682 -9.119 -39.483 1.00 58.31 98 LEU A O 1
ATOM 791 N N . PRO A 1 99 ? 47.354 -7.747 -41.137 1.00 50.16 99 PRO A N 1
ATOM 792 C CA . PRO A 1 99 ? 48.542 -8.533 -41.414 1.00 50.16 99 PRO A CA 1
ATOM 793 C C . PRO A 1 99 ? 49.543 -8.273 -40.287 1.00 50.16 99 PRO A C 1
ATOM 795 O O . PRO A 1 99 ? 50.080 -7.174 -40.138 1.00 50.16 99 PRO A O 1
ATOM 798 N N . ALA A 1 100 ? 49.770 -9.290 -39.458 1.00 56.94 100 ALA A N 1
ATOM 799 C CA . ALA A 1 100 ? 50.839 -9.279 -38.477 1.00 56.94 100 ALA A CA 1
ATOM 800 C C . ALA A 1 100 ? 52.181 -9.325 -39.223 1.00 56.94 100 ALA A C 1
ATOM 802 O O . ALA A 1 100 ? 52.612 -10.374 -39.698 1.00 56.94 100 ALA A O 1
ATOM 803 N N . HIS A 1 101 ? 52.840 -8.172 -39.340 1.00 57.09 101 HIS A N 1
ATOM 804 C CA . HIS A 1 101 ? 54.263 -8.121 -39.644 1.00 57.09 101 HIS A CA 1
ATOM 805 C C . HIS A 1 101 ? 55.036 -8.799 -38.506 1.00 57.09 101 HIS A C 1
ATOM 807 O O . HIS A 1 101 ? 54.984 -8.358 -37.359 1.00 57.09 101 HIS A O 1
ATOM 813 N N . GLY A 1 102 ? 55.775 -9.850 -38.847 1.00 49.47 102 GLY A N 1
ATOM 814 C CA . GLY A 1 102 ? 56.770 -10.482 -37.989 1.00 49.47 102 GLY A CA 1
ATOM 815 C C . GLY A 1 102 ? 57.769 -11.244 -38.850 1.00 49.47 102 GLY A C 1
ATOM 816 O O . GLY A 1 102 ? 57.507 -12.375 -39.245 1.00 49.47 102 GLY A O 1
ATOM 817 N N . GLU A 1 103 ? 58.887 -10.595 -39.181 1.00 47.84 103 GLU A N 1
ATOM 818 C CA . GLU A 1 103 ? 60.056 -11.231 -39.800 1.00 47.84 103 GLU A CA 1
ATOM 819 C C . GLU A 1 103 ? 60.556 -12.424 -38.971 1.00 47.84 103 GLU A C 1
ATOM 821 O O . GLU A 1 103 ? 60.570 -12.360 -37.737 1.00 47.84 103 GLU A O 1
ATOM 826 N N . PRO A 1 104 ? 61.158 -13.424 -39.631 1.00 54.34 104 PRO A N 1
ATOM 827 C CA . PRO A 1 104 ? 62.348 -14.055 -39.097 1.00 54.34 104 PRO A CA 1
ATOM 828 C C . PRO A 1 104 ? 63.563 -13.741 -39.976 1.00 54.34 104 PRO A C 1
ATOM 830 O O . PRO A 1 104 ? 63.582 -13.966 -41.186 1.00 54.34 104 PRO A O 1
ATOM 833 N N . ARG A 1 105 ? 64.584 -13.218 -39.295 1.00 51.25 105 ARG A N 1
ATOM 834 C CA . ARG A 1 105 ? 65.949 -12.963 -39.764 1.00 51.25 105 ARG A CA 1
ATOM 835 C C . ARG A 1 105 ? 66.589 -14.240 -40.324 1.00 5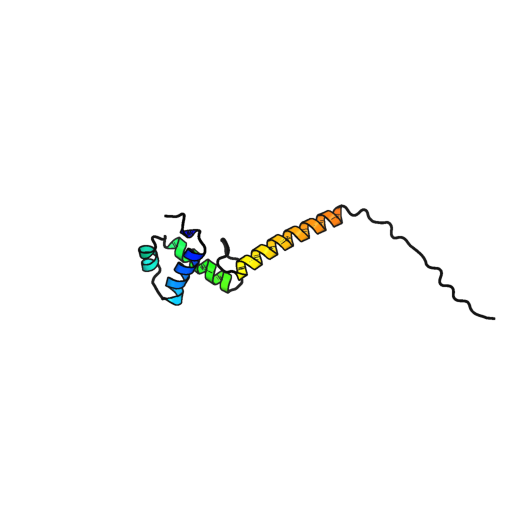1.25 105 ARG A C 1
ATOM 837 O O . ARG A 1 105 ? 66.427 -15.307 -39.732 1.00 51.25 105 ARG A O 1
ATOM 844 N N . CYS A 1 106 ? 67.378 -14.090 -41.386 1.00 53.78 106 CYS A N 1
ATOM 845 C CA . CYS A 1 106 ? 68.526 -14.951 -41.687 1.00 53.78 106 CYS A CA 1
ATOM 846 C C . CYS A 1 106 ? 69.798 -14.128 -41.479 1.00 53.78 106 CYS A C 1
ATOM 848 O O . CYS A 1 106 ? 69.792 -12.947 -41.896 1.00 53.78 106 CYS A O 1
#

Sequence (106 aa):
MKKYFSQRSFKLEVVRMVKEQGLSISHVSQTMDIGVTAIRRCIEQYEAEQQGQPGIGQPLTPEQQHIRQLEQENRQLRSDVDVLKKHRPSLPASSSELPAHGEPRC

InterPro domains:
  IPR002514 Transposase IS3/IS911family [PF01527] (8-74)
  IPR009057 Homedomain-like superfamily [SSF46689] (8-88)

Secondary structure (DSSP, 8-state):
-TTGGGSHHHHHHHHHHHHTS---HHHHHHHHT--HHHHHHHHHHHHHHHTT---SSS--SHHHHHHHHHHHHHHHHHHHHHHHHHH-------------------

Foldseek 3Di:
DVPCLVDLVVLVVLLCCCPVVVDDLVVSCVVVVHDSVSSVLSNVQVVCVVVVHQRPDDDNDVVNVVVVVVVVVVVVVVVVVVVVVVPDDPPPPPPPPDPDDDDDDD

pLDDT: mean 80.8, std 14.97, range [47.84, 95.81]